Protein AF-A0A6I2G3N3-F1 (afdb_monomer)

Mean predicted aligned error: 15.27 Å

Radius of gyration: 27.69 Å; Cα contacts (8 Å, |Δi|>4): 69; chains: 1; bounding box: 36×96×52 Å

pLDDT: mean 74.06, std 24.22, range [33.19, 97.62]

Foldseek 3Di:
DDDDDDDDDDDDDDDDDDDDDDDDDDDPVPPPDDDDPPPDPDPQDPVLVLLLVLQVVVCVVVPCLQVQLQCQADPVNDGHNQADPVSHGPRVRCVVPVVSNVVSSPVRPDPVSVVVSCVVVVND

Solvent-accessible surface area (backbone atoms only — not comparable to full-atom values): 8291 Å² total; per-residue (Å²): 137,83,89,81,86,83,85,85,88,87,87,80,86,87,84,88,85,82,89,82,92,86,79,81,80,90,72,80,83,68,75,80,89,76,78,81,84,75,88,68,91,63,87,72,62,71,67,57,59,49,53,48,50,52,51,47,59,50,25,76,82,40,77,61,44,60,57,55,45,26,60,39,54,40,100,84,69,51,56,47,68,38,42,50,99,85,59,50,67,35,60,70,54,34,66,77,38,44,68,55,47,51,51,30,46,66,73,72,47,56,66,68,59,52,52,50,53,30,61,76,71,71,60,127

Sequence (124 aa):
MKRIATTVPTIGVTLVAILALVGCSTDTSTHPASITAQTTTSSYPDTLYKDADMIAIYNETHPGTFDRINNYADKNGRSFQFFDSNGHPNADVIQSHRDVYTQARDTIVPIDFQTEYYSEHGYN

Structure (mmCIF, N/CA/C/O backbone):
data_AF-A0A6I2G3N3-F1
#
_entry.id   AF-A0A6I2G3N3-F1
#
loop_
_atom_site.group_PDB
_atom_site.id
_atom_site.type_symbol
_atom_site.label_atom_id
_atom_site.label_alt_id
_atom_site.label_comp_id
_atom_site.label_asym_id
_atom_site.label_entity_id
_atom_site.label_seq_id
_atom_site.pdbx_PDB_ins_code
_atom_site.Cartn_x
_atom_site.Cartn_y
_atom_site.Cartn_z
_atom_site.occupancy
_atom_site.B_iso_or_equiv
_atom_site.auth_seq_id
_atom_site.auth_comp_id
_atom_site.auth_asym_id
_atom_site.auth_atom_id
_atom_site.pdbx_PDB_model_num
ATOM 1 N N . MET A 1 1 ? -14.305 -81.712 32.079 1.00 39.53 1 MET A N 1
ATOM 2 C CA . MET A 1 1 ? -13.525 -80.582 3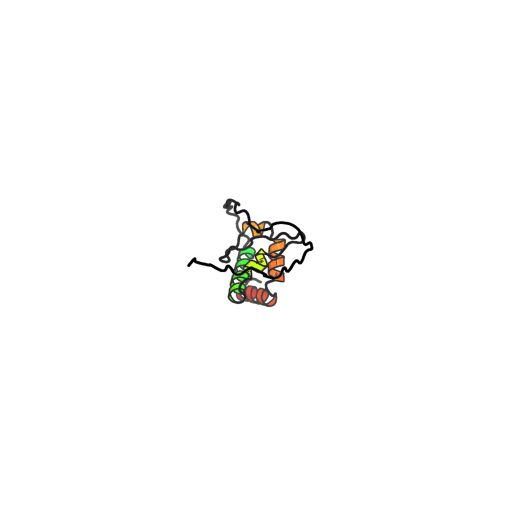2.640 1.00 39.53 1 MET A CA 1
ATOM 3 C C . MET A 1 1 ? -13.546 -79.469 31.589 1.00 39.53 1 MET A C 1
ATOM 5 O O . MET A 1 1 ? -12.937 -79.638 30.549 1.00 39.53 1 MET A O 1
ATOM 9 N N . LYS A 1 2 ? -14.593 -78.635 31.549 1.00 41.69 2 LYS A N 1
ATOM 10 C CA . LYS A 1 2 ? -14.782 -77.318 32.202 1.00 41.69 2 LYS A CA 1
ATOM 11 C C . LYS A 1 2 ? -13.754 -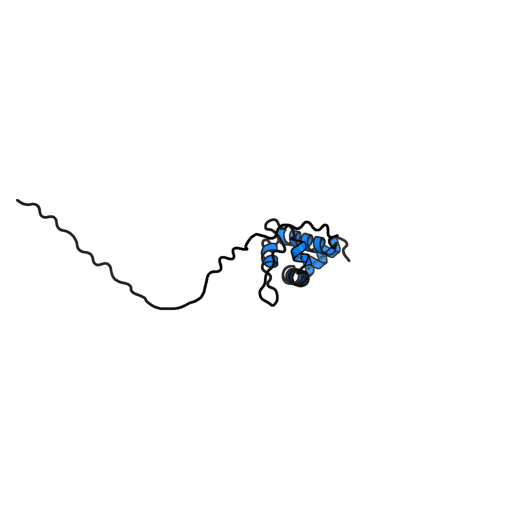76.266 31.730 1.00 41.69 2 LYS A C 1
ATOM 13 O O . LYS A 1 2 ? -12.609 -76.288 32.157 1.00 41.69 2 LYS A O 1
ATOM 18 N N . ARG A 1 3 ? -14.201 -75.384 30.820 1.00 42.06 3 ARG A N 1
ATOM 19 C CA . ARG A 1 3 ? -13.500 -74.184 30.328 1.00 42.06 3 ARG A CA 1
ATOM 20 C C . ARG A 1 3 ? -13.444 -73.132 31.438 1.00 42.06 3 ARG A C 1
ATOM 22 O O . ARG A 1 3 ? -14.452 -72.942 32.116 1.00 42.06 3 ARG A O 1
ATOM 29 N N . ILE A 1 4 ? -12.322 -72.428 31.576 1.00 50.84 4 ILE A N 1
ATOM 30 C CA . ILE A 1 4 ? -12.230 -71.196 32.368 1.00 50.84 4 ILE A CA 1
ATOM 31 C C . ILE A 1 4 ? -11.470 -70.176 31.520 1.00 50.84 4 ILE A C 1
ATOM 33 O O . ILE A 1 4 ? -10.289 -70.346 31.236 1.00 50.84 4 ILE A O 1
ATOM 37 N N . ALA A 1 5 ? -12.208 -69.172 31.051 1.00 47.00 5 ALA A N 1
ATOM 38 C CA . ALA A 1 5 ? -11.684 -67.958 30.448 1.00 47.00 5 ALA A CA 1
ATOM 39 C C . ALA A 1 5 ? -11.373 -66.973 31.580 1.00 47.00 5 ALA A C 1
ATOM 41 O O . ALA A 1 5 ? -12.218 -66.779 32.455 1.00 47.00 5 ALA A O 1
ATOM 42 N N . THR A 1 6 ? -10.190 -66.362 31.561 1.00 51.00 6 THR A N 1
ATOM 43 C CA . THR A 1 6 ? -9.792 -65.367 32.562 1.00 51.00 6 THR A CA 1
ATOM 44 C C . THR A 1 6 ? -9.541 -64.035 31.872 1.00 51.00 6 THR A C 1
ATOM 46 O O . THR A 1 6 ? -8.579 -63.861 31.129 1.00 51.00 6 THR A O 1
ATOM 49 N N . THR A 1 7 ? -10.471 -63.123 32.119 1.00 46.69 7 THR A N 1
ATOM 50 C CA . THR A 1 7 ? -10.486 -61.710 31.747 1.00 46.69 7 THR A CA 1
ATOM 51 C C . THR A 1 7 ? -9.448 -60.938 32.569 1.00 46.69 7 THR A C 1
ATOM 53 O O . THR A 1 7 ? -9.351 -61.140 33.778 1.00 46.69 7 THR A O 1
ATOM 56 N N . VAL A 1 8 ? -8.692 -60.040 31.936 1.00 55.56 8 VAL A N 1
ATOM 57 C CA . VAL A 1 8 ? -7.734 -59.136 32.601 1.00 55.56 8 VAL A CA 1
ATOM 58 C C . VAL A 1 8 ? -8.420 -57.790 32.888 1.00 55.56 8 VAL A C 1
ATOM 60 O O . VAL A 1 8 ? -9.042 -57.253 31.969 1.00 55.56 8 VAL A O 1
ATOM 63 N N . PRO A 1 9 ? -8.338 -57.229 34.112 1.00 49.38 9 PRO A N 1
ATOM 64 C CA . PRO A 1 9 ? -8.922 -55.930 34.429 1.00 49.38 9 PRO A CA 1
ATOM 65 C C . PRO A 1 9 ? -7.973 -54.741 34.193 1.00 49.38 9 PRO A C 1
ATOM 67 O O . PRO A 1 9 ? -6.752 -54.822 34.311 1.00 49.38 9 PRO A O 1
ATOM 70 N N . THR A 1 10 ? -8.628 -53.629 33.879 1.00 50.41 10 THR A N 1
ATOM 71 C CA . THR A 1 10 ? -8.207 -52.264 33.542 1.00 50.41 10 THR A CA 1
ATOM 72 C C . THR A 1 10 ? -7.647 -51.479 34.734 1.00 50.41 10 THR A C 1
ATOM 74 O O . THR A 1 10 ? -8.330 -51.419 35.749 1.00 50.41 10 THR A O 1
ATOM 77 N N . ILE A 1 11 ? -6.515 -50.767 34.591 1.00 51.66 11 ILE A N 1
ATOM 78 C CA . ILE A 1 11 ? -6.206 -49.540 35.364 1.00 51.66 11 ILE A CA 1
ATOM 79 C C . ILE A 1 11 ? -5.364 -48.599 34.479 1.00 51.66 11 ILE A C 1
ATOM 81 O O . ILE A 1 11 ? -4.153 -48.761 34.358 1.00 51.66 11 ILE A O 1
ATOM 85 N N . GLY A 1 12 ? -6.014 -47.630 33.833 1.00 43.12 12 GLY A N 1
ATOM 86 C CA . GLY A 1 12 ? -5.370 -46.520 33.127 1.00 43.12 12 GLY A CA 1
ATOM 87 C C . GLY A 1 12 ? -5.644 -45.225 33.883 1.00 43.12 12 GLY A C 1
ATOM 88 O O . GLY A 1 12 ? -6.798 -44.871 34.101 1.00 43.12 12 GLY A O 1
ATOM 89 N N . VAL A 1 13 ? -4.573 -44.587 34.340 1.00 46.12 13 VAL A N 1
ATOM 90 C CA . VAL A 1 13 ? -4.527 -43.462 35.280 1.00 46.12 13 VAL A CA 1
ATOM 91 C C . VAL A 1 13 ? -5.286 -42.228 34.774 1.00 46.12 13 VAL A C 1
ATOM 93 O O . VAL A 1 13 ? -5.115 -41.783 33.643 1.00 46.12 13 VAL A O 1
ATOM 96 N N . THR A 1 14 ? -6.094 -41.651 35.662 1.00 45.19 14 THR A N 1
ATOM 97 C CA . THR A 1 14 ? -6.732 -40.334 35.556 1.00 45.19 14 THR A CA 1
ATOM 98 C C . THR A 1 14 ? -5.704 -39.202 35.532 1.00 45.19 14 THR A C 1
ATOM 100 O O . THR A 1 14 ? -4.933 -39.070 36.482 1.00 45.19 14 THR A O 1
ATOM 103 N N . LEU A 1 15 ? -5.770 -38.316 34.534 1.00 37.19 15 LEU A N 1
ATOM 104 C CA . LEU A 1 15 ? -5.234 -36.958 34.644 1.00 37.19 15 LEU A CA 1
ATOM 105 C C . LEU A 1 15 ? -6.388 -35.967 34.463 1.00 37.19 15 LEU A C 1
ATOM 107 O O . LEU A 1 15 ? -6.876 -35.739 33.359 1.00 37.19 15 LEU A O 1
ATOM 111 N N . VAL A 1 16 ? -6.849 -35.428 35.587 1.00 41.69 16 VAL A N 1
ATOM 112 C CA . VAL A 1 16 ? -7.779 -34.302 35.650 1.00 41.69 16 VAL A CA 1
ATOM 113 C C . VAL A 1 16 ? -6.938 -33.038 35.784 1.00 41.69 16 VAL A C 1
ATOM 115 O O . VAL A 1 16 ? -6.183 -32.904 36.743 1.00 41.69 16 VAL A O 1
ATOM 118 N N . ALA A 1 17 ? -7.101 -32.104 34.852 1.00 43.44 17 ALA A N 1
ATOM 119 C CA . ALA A 1 17 ? -6.758 -30.702 35.047 1.00 43.44 17 ALA A CA 1
ATOM 120 C C . ALA A 1 17 ? -7.964 -29.861 34.607 1.00 43.44 17 ALA A C 1
ATOM 122 O O . ALA A 1 17 ? -8.503 -30.050 33.518 1.00 43.44 17 ALA A O 1
ATOM 123 N N . ILE A 1 18 ? -8.416 -28.985 35.501 1.00 43.03 18 ILE A N 1
ATOM 124 C CA . ILE A 1 18 ? -9.561 -28.085 35.349 1.00 43.03 18 ILE A CA 1
ATOM 125 C C . ILE A 1 18 ? -9.036 -26.636 35.420 1.00 43.03 18 ILE A C 1
ATOM 127 O O . ILE A 1 18 ? -8.110 -26.383 36.189 1.00 43.03 18 ILE A O 1
ATOM 131 N N . LEU A 1 19 ? -9.741 -25.716 34.729 1.00 35.81 19 LEU A N 1
ATOM 132 C CA . LEU A 1 19 ? -9.783 -24.238 34.881 1.00 35.81 19 LEU A CA 1
ATOM 133 C C . LEU A 1 19 ? -8.618 -23.453 34.213 1.00 35.81 19 LEU A C 1
ATOM 135 O O . LEU A 1 19 ? -7.468 -23.830 34.363 1.00 35.81 19 LEU A O 1
ATOM 139 N N . ALA A 1 20 ? -8.793 -22.319 33.514 1.00 39.66 20 ALA A N 1
ATOM 140 C CA . ALA A 1 20 ? -9.957 -21.484 33.195 1.00 39.66 20 ALA A CA 1
ATOM 141 C C . ALA A 1 20 ? -9.605 -20.446 32.090 1.00 39.66 20 ALA A C 1
ATOM 143 O O . ALA A 1 20 ? -8.461 -20.016 32.010 1.00 39.66 20 ALA A O 1
ATOM 144 N N . LEU A 1 21 ? -10.637 -19.977 31.370 1.00 48.50 21 LEU A N 1
ATOM 145 C CA . LEU A 1 21 ? -10.857 -18.600 30.867 1.00 48.50 21 LEU A CA 1
ATOM 146 C C . LEU A 1 21 ? -9.829 -17.930 29.930 1.00 48.50 21 LEU A C 1
ATOM 148 O O . LEU A 1 21 ? -8.922 -17.265 30.407 1.00 48.50 21 LEU A O 1
ATOM 152 N N . VAL A 1 22 ? -10.137 -17.925 28.626 1.00 47.50 22 VAL A N 1
ATOM 153 C CA . VAL A 1 22 ? -10.205 -16.763 27.697 1.00 47.50 22 VAL A CA 1
ATOM 154 C C . VAL A 1 22 ? -11.131 -17.263 26.570 1.00 47.50 22 VAL A C 1
ATOM 156 O O . VAL A 1 22 ? -10.952 -18.381 26.111 1.00 47.50 22 VAL A O 1
ATOM 159 N N . GLY A 1 23 ? -12.222 -16.646 26.131 1.00 38.25 23 GLY A N 1
ATOM 160 C CA . GLY A 1 23 ? -12.554 -15.241 25.962 1.00 38.25 23 GLY A CA 1
ATOM 161 C C . GLY A 1 23 ? -13.078 -15.124 24.525 1.00 38.25 23 GLY A C 1
ATOM 162 O O . GLY A 1 23 ? -12.362 -15.469 23.600 1.00 38.25 23 GLY A O 1
ATOM 163 N N . CYS A 1 24 ? -14.348 -14.743 24.395 1.00 33.19 24 CYS A N 1
ATOM 164 C CA . CYS A 1 24 ? -15.049 -14.232 23.213 1.00 33.19 24 CYS A CA 1
ATOM 165 C C . CYS A 1 24 ? -14.743 -14.797 21.808 1.00 33.19 24 CYS A C 1
ATOM 167 O O . CYS A 1 24 ? -13.709 -14.536 21.213 1.00 33.19 24 CYS A O 1
ATOM 169 N N . SER A 1 25 ? -15.797 -15.406 21.260 1.00 36.88 25 SER A N 1
ATOM 170 C CA . SER A 1 25 ? -16.402 -15.059 19.967 1.00 36.88 25 SER A CA 1
ATOM 171 C C . SER A 1 25 ? -15.547 -15.163 18.704 1.00 36.88 25 SER A C 1
ATOM 173 O O . SER A 1 25 ? -14.672 -14.355 18.432 1.00 36.88 25 SER A O 1
ATOM 175 N N . THR A 1 26 ? -15.929 -16.150 17.897 1.00 48.28 26 THR A N 1
ATOM 176 C CA . THR A 1 26 ? -16.137 -16.060 16.449 1.00 48.28 26 THR A CA 1
ATOM 177 C C . THR A 1 26 ? -15.676 -14.761 15.790 1.00 48.28 26 THR A C 1
ATOM 179 O O . THR A 1 26 ? -16.364 -13.758 15.895 1.00 48.28 26 THR A O 1
ATOM 182 N N . ASP A 1 27 ? -14.615 -14.840 14.997 1.00 38.97 27 ASP A N 1
ATOM 183 C CA . ASP A 1 27 ? -14.560 -14.134 13.719 1.00 38.97 27 ASP A CA 1
ATOM 184 C C . ASP A 1 27 ? -13.761 -14.996 12.743 1.00 38.97 27 ASP A C 1
ATOM 186 O O . ASP A 1 27 ? -12.570 -14.828 12.489 1.00 38.97 27 ASP A O 1
ATOM 190 N N . THR A 1 28 ? -14.456 -15.982 12.174 1.00 40.91 28 THR A N 1
ATOM 191 C CA . THR A 1 28 ? -14.189 -16.316 10.779 1.00 40.91 28 THR A CA 1
ATOM 192 C C . THR A 1 28 ? -14.473 -15.022 10.030 1.00 40.91 28 THR A C 1
ATOM 194 O O . THR A 1 28 ? -15.646 -14.696 9.855 1.00 40.91 28 THR A O 1
ATOM 197 N N . SER A 1 29 ? -13.436 -14.264 9.654 1.00 40.41 29 SER A N 1
ATOM 198 C CA . SER A 1 29 ? -13.580 -13.121 8.746 1.00 40.41 29 SER A CA 1
ATOM 199 C C . SER A 1 29 ? -13.994 -13.659 7.379 1.00 40.41 29 SER A C 1
ATOM 201 O O . SER A 1 29 ? -13.215 -13.829 6.446 1.00 40.41 29 SER A O 1
ATOM 203 N N . THR A 1 30 ? -15.259 -14.045 7.316 1.00 38.59 30 THR A N 1
ATOM 204 C CA . THR A 1 30 ? -16.010 -14.262 6.104 1.00 38.59 30 THR A CA 1
ATOM 205 C C . THR A 1 30 ? -16.371 -12.856 5.693 1.00 38.59 30 THR A C 1
ATOM 207 O O . THR A 1 30 ? -17.357 -12.315 6.184 1.00 38.59 30 THR A O 1
ATOM 210 N N . HIS A 1 31 ? -15.543 -12.228 4.861 1.00 38.88 31 HIS A N 1
ATOM 211 C CA . HIS A 1 31 ? -15.973 -11.046 4.128 1.00 38.88 31 HIS A CA 1
ATOM 212 C C . HIS A 1 31 ? -17.282 -11.435 3.423 1.00 38.88 31 HIS A C 1
ATOM 214 O O . HIS A 1 31 ? -17.245 -12.325 2.565 1.00 38.88 31 HIS A O 1
ATOM 220 N N . PRO A 1 32 ? -18.453 -10.876 3.782 1.00 39.56 32 PRO A N 1
ATOM 221 C CA . PRO A 1 32 ? -19.648 -11.162 3.018 1.00 39.56 32 PRO A CA 1
ATOM 222 C C . PRO A 1 32 ? -19.464 -10.507 1.649 1.00 39.56 32 PRO A C 1
ATOM 224 O O . PRO A 1 32 ? -19.503 -9.286 1.501 1.00 39.56 32 PRO A O 1
ATOM 227 N N . ALA A 1 33 ? -19.216 -11.345 0.645 1.00 49.62 33 ALA A N 1
ATOM 228 C CA . ALA A 1 33 ? -19.229 -10.959 -0.749 1.00 49.62 33 ALA A CA 1
ATOM 229 C C . ALA A 1 33 ? -20.649 -10.526 -1.120 1.00 49.62 33 ALA A C 1
ATOM 231 O O . ALA A 1 33 ? -21.535 -11.361 -1.289 1.00 49.62 33 ALA A O 1
ATOM 232 N N . SER A 1 34 ? -20.870 -9.219 -1.226 1.00 46.72 34 SER A N 1
ATOM 233 C CA . SER A 1 3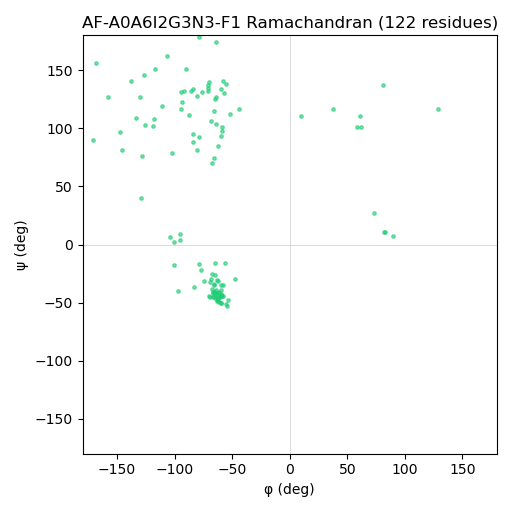4 ? -21.879 -8.614 -2.099 1.00 46.72 34 SER A CA 1
ATOM 234 C C . SER A 1 34 ? -21.687 -7.106 -2.110 1.00 46.72 34 SER A C 1
ATOM 236 O O . SER A 1 34 ? -22.295 -6.381 -1.327 1.00 46.72 34 SER A O 1
ATOM 238 N N . ILE A 1 35 ? -20.869 -6.629 -3.042 1.00 42.62 35 ILE A N 1
ATOM 239 C CA . ILE A 1 35 ? -21.076 -5.303 -3.611 1.00 42.62 35 ILE A CA 1
ATOM 240 C C . ILE A 1 35 ? -21.134 -5.517 -5.115 1.00 42.62 35 ILE A C 1
ATOM 242 O O . ILE A 1 35 ? -20.135 -5.807 -5.768 1.00 42.62 35 ILE A O 1
ATOM 246 N N . THR A 1 36 ? -22.359 -5.487 -5.628 1.00 34.88 36 THR A N 1
ATOM 247 C CA . THR A 1 36 ? -22.682 -5.413 -7.047 1.00 34.88 36 THR A CA 1
ATOM 248 C C . THR A 1 36 ? -21.776 -4.369 -7.689 1.00 34.88 36 THR A C 1
ATOM 250 O O . THR A 1 36 ? -21.844 -3.202 -7.311 1.00 34.88 36 THR A O 1
ATOM 253 N N . ALA A 1 37 ? -20.916 -4.796 -8.617 1.00 38.34 37 ALA A N 1
ATOM 254 C CA . ALA A 1 37 ? -20.036 -3.914 -9.370 1.00 38.34 37 ALA A CA 1
ATOM 255 C C . ALA A 1 37 ? -20.894 -2.893 -10.125 1.00 38.34 37 ALA A C 1
ATOM 257 O O . ALA A 1 37 ? -21.479 -3.186 -11.169 1.00 38.34 37 ALA A O 1
ATOM 258 N N . GLN A 1 38 ? -21.028 -1.703 -9.551 1.00 36.16 38 GLN A N 1
ATOM 259 C CA . GLN A 1 38 ? -21.691 -0.594 -10.196 1.00 36.16 38 GLN A CA 1
ATOM 260 C C . GLN A 1 38 ? -20.634 0.048 -11.081 1.00 36.16 38 GLN A C 1
ATOM 262 O O . GLN A 1 38 ? -19.813 0.830 -10.619 1.00 36.16 38 GLN A O 1
ATOM 267 N N . THR A 1 39 ? -20.618 -0.352 -12.353 1.00 38.06 39 THR A N 1
ATOM 268 C CA . THR A 1 39 ? -19.742 0.212 -13.379 1.00 38.06 39 THR A CA 1
ATOM 269 C C . THR A 1 39 ? -20.081 1.690 -13.550 1.00 38.06 39 THR A C 1
ATOM 271 O O . THR A 1 39 ? -20.896 2.070 -14.389 1.00 38.06 39 THR A O 1
ATOM 274 N N . THR A 1 40 ? -19.493 2.541 -12.716 1.00 36.75 40 THR A N 1
ATOM 275 C CA . THR A 1 40 ? -19.467 3.971 -12.965 1.00 36.75 40 THR A CA 1
ATOM 276 C C . THR A 1 40 ? -18.237 4.227 -13.815 1.00 36.75 40 THR A C 1
ATOM 278 O O . THR A 1 40 ? -17.098 4.042 -13.397 1.00 36.75 40 THR A O 1
ATOM 281 N N . THR A 1 41 ? -18.470 4.610 -15.067 1.00 38.62 41 THR A N 1
ATOM 282 C CA . THR A 1 41 ? -17.459 5.214 -15.934 1.00 38.62 41 THR A CA 1
ATOM 283 C C . THR A 1 41 ? -17.104 6.588 -15.361 1.00 38.62 41 THR A C 1
ATOM 285 O O . THR A 1 41 ? -17.513 7.624 -15.879 1.00 38.62 41 THR A O 1
ATOM 288 N N . SER A 1 42 ? -16.424 6.589 -14.218 1.00 42.56 42 SER A N 1
ATOM 289 C CA . SER A 1 42 ? -15.755 7.748 -13.656 1.00 42.56 42 SER A CA 1
ATOM 290 C C . SER A 1 42 ? -14.427 7.878 -14.385 1.00 42.56 42 SER A C 1
ATOM 292 O O . SER A 1 42 ? -13.684 6.906 -14.507 1.00 42.56 42 SER A O 1
ATOM 294 N N . SER A 1 43 ? -14.143 9.063 -14.921 1.00 45.03 43 SER A N 1
ATOM 295 C CA . SER A 1 43 ? -12.808 9.406 -15.402 1.00 45.03 43 SER A CA 1
ATOM 296 C C . SER A 1 43 ? -11.850 9.297 -14.218 1.00 45.03 43 SER A C 1
ATOM 298 O O . SER A 1 43 ? -11.734 10.225 -13.419 1.00 45.03 43 SER A O 1
ATOM 300 N N . TYR A 1 44 ? -11.225 8.133 -14.076 1.00 53.03 44 TYR A N 1
ATOM 301 C CA . TYR A 1 44 ? -10.303 7.831 -12.996 1.00 53.03 44 TYR A CA 1
ATOM 302 C C . TYR A 1 44 ? -9.158 8.849 -12.986 1.00 53.03 44 TYR A C 1
ATOM 304 O O . TYR A 1 44 ? -8.570 9.113 -14.037 1.00 53.03 44 TYR A O 1
ATOM 312 N N . PRO A 1 45 ? -8.830 9.450 -11.832 1.00 59.84 45 PRO A N 1
ATOM 313 C CA . PRO A 1 45 ? -7.679 10.330 -11.747 1.00 59.84 45 PRO A CA 1
ATOM 314 C C . PRO A 1 45 ? -6.408 9.514 -11.999 1.00 59.84 45 PRO A C 1
ATOM 316 O O . PRO A 1 45 ? -6.150 8.526 -11.315 1.00 59.84 45 PRO A O 1
ATOM 319 N N . ASP A 1 46 ? -5.621 9.972 -12.968 1.00 68.25 46 ASP A N 1
ATOM 320 C CA . ASP A 1 46 ? -4.383 9.368 -13.479 1.00 68.25 46 ASP A CA 1
ATOM 321 C C . ASP A 1 46 ? -3.398 8.939 -12.368 1.00 68.25 46 ASP A C 1
ATOM 323 O O . ASP A 1 46 ? -2.694 7.944 -12.484 1.00 68.25 46 ASP A O 1
ATOM 327 N N . THR A 1 47 ? -3.402 9.629 -11.225 1.00 74.94 47 THR A N 1
ATOM 328 C CA . THR A 1 47 ? -2.543 9.305 -10.076 1.00 74.94 47 THR A CA 1
ATOM 329 C C . THR A 1 47 ? -2.888 7.987 -9.380 1.00 74.94 47 THR A C 1
ATOM 331 O O . THR A 1 47 ? -1.996 7.335 -8.857 1.00 74.94 47 THR A O 1
ATOM 334 N N . LEU A 1 48 ? -4.149 7.545 -9.397 1.00 80.31 48 LEU A N 1
ATOM 335 C CA . LEU A 1 48 ? -4.558 6.305 -8.722 1.00 80.31 48 LEU A CA 1
ATOM 336 C C . LEU A 1 48 ? -3.990 5.071 -9.426 1.00 80.31 48 LEU A C 1
ATOM 338 O O . LEU A 1 48 ? -3.464 4.175 -8.769 1.00 80.31 48 LEU A O 1
ATOM 342 N N . TYR A 1 49 ? -4.079 5.036 -10.757 1.00 81.00 49 TYR A N 1
ATOM 343 C CA . TYR A 1 49 ? -3.538 3.922 -11.533 1.00 81.00 49 TYR A CA 1
ATOM 344 C C . TYR A 1 49 ? -2.014 3.848 -11.445 1.00 81.00 49 TYR A C 1
ATOM 346 O O . TYR A 1 49 ? -1.485 2.746 -11.386 1.00 81.00 49 TYR A O 1
ATOM 354 N N . LYS A 1 50 ? -1.326 4.993 -11.348 1.00 86.50 50 LYS A N 1
ATOM 355 C CA . LYS A 1 50 ? 0.128 5.043 -11.124 1.00 86.50 50 LYS A CA 1
ATOM 356 C C . LYS A 1 50 ? 0.518 4.445 -9.781 1.00 86.50 50 LYS A C 1
ATOM 358 O O . LYS A 1 50 ? 1.402 3.602 -9.727 1.00 86.50 50 LYS A O 1
ATOM 363 N N . ASP A 1 51 ? -0.174 4.831 -8.711 1.00 91.06 51 ASP A N 1
ATOM 364 C CA . ASP A 1 51 ? 0.076 4.260 -7.388 1.00 91.06 51 ASP A CA 1
ATOM 365 C C . ASP A 1 51 ? -0.149 2.742 -7.388 1.00 91.06 51 ASP A C 1
ATOM 367 O O . ASP A 1 51 ? 0.632 1.994 -6.806 1.00 91.06 51 ASP A O 1
ATOM 371 N N . ALA A 1 52 ? -1.230 2.287 -8.028 1.00 90.19 52 ALA A N 1
ATOM 372 C CA . ALA A 1 52 ? -1.568 0.871 -8.098 1.00 90.19 52 ALA A CA 1
ATOM 373 C C . ALA A 1 52 ? -0.526 0.067 -8.891 1.00 90.19 52 ALA A C 1
ATOM 375 O O . ALA A 1 52 ? -0.144 -1.018 -8.456 1.00 90.19 52 ALA A O 1
ATOM 376 N N . ASP A 1 53 ? -0.039 0.612 -10.007 1.00 92.06 53 ASP A N 1
ATOM 377 C CA . ASP A 1 53 ? 1.025 0.014 -10.819 1.00 92.06 53 ASP A CA 1
ATOM 378 C C . ASP A 1 53 ? 2.358 -0.046 -10.056 1.00 92.06 53 ASP A C 1
ATOM 380 O O . ASP A 1 53 ? 2.971 -1.107 -9.949 1.00 92.06 53 ASP A O 1
ATOM 384 N N . MET A 1 54 ? 2.744 1.050 -9.396 1.00 94.62 54 MET A N 1
ATOM 385 C CA . MET A 1 54 ? 3.906 1.098 -8.504 1.00 94.62 54 MET A CA 1
ATOM 386 C C . MET A 1 54 ? 3.844 0.010 -7.423 1.00 94.62 54 MET A C 1
ATOM 388 O O . MET A 1 54 ? 4.825 -0.694 -7.175 1.00 94.62 54 MET A O 1
ATOM 392 N N . ILE A 1 55 ? 2.693 -0.132 -6.759 1.00 96.00 55 ILE A N 1
ATOM 393 C CA . ILE A 1 55 ? 2.482 -1.153 -5.725 1.00 96.00 55 ILE A CA 1
ATOM 394 C C . ILE A 1 55 ? 2.580 -2.557 -6.329 1.00 96.00 55 ILE A C 1
ATOM 396 O O . ILE A 1 55 ? 3.142 -3.449 -5.688 1.00 96.00 55 ILE A O 1
ATOM 400 N N . ALA A 1 56 ? 2.062 -2.764 -7.542 1.00 94.06 56 ALA A N 1
ATOM 401 C CA . ALA A 1 56 ? 2.158 -4.045 -8.227 1.00 94.06 56 ALA A CA 1
ATOM 402 C C . ALA A 1 56 ? 3.616 -4.426 -8.511 1.00 94.06 56 ALA A C 1
ATOM 404 O O . ALA A 1 56 ? 4.023 -5.531 -8.151 1.00 94.06 56 ALA A O 1
ATOM 405 N N . ILE A 1 57 ? 4.421 -3.494 -9.029 1.00 94.38 57 ILE A N 1
ATOM 406 C CA . ILE A 1 57 ? 5.859 -3.695 -9.270 1.00 94.38 57 ILE A CA 1
ATOM 407 C C . ILE A 1 57 ? 6.601 -3.953 -7.954 1.00 94.38 57 ILE A C 1
ATOM 409 O O . ILE A 1 57 ? 7.411 -4.876 -7.858 1.00 94.38 57 ILE A O 1
ATOM 413 N N . TYR A 1 58 ? 6.296 -3.196 -6.897 1.00 96.12 58 TYR A N 1
ATOM 414 C CA . TYR A 1 58 ? 6.897 -3.434 -5.584 1.00 96.12 58 TYR A CA 1
ATOM 415 C C . TYR A 1 58 ? 6.577 -4.843 -5.056 1.00 96.12 58 TYR A C 1
ATOM 417 O O . TYR A 1 58 ? 7.450 -5.524 -4.511 1.00 96.12 58 TYR A O 1
ATOM 425 N N . ASN A 1 59 ? 5.346 -5.320 -5.267 1.00 95.81 59 ASN A N 1
ATOM 426 C CA . ASN A 1 59 ? 4.915 -6.653 -4.855 1.00 95.81 59 ASN A CA 1
ATOM 427 C C . ASN A 1 59 ? 5.659 -7.788 -5.585 1.00 95.81 59 ASN A C 1
ATOM 429 O O . ASN A 1 59 ? 5.807 -8.862 -5.003 1.00 95.81 59 ASN A O 1
ATOM 433 N N . GLU A 1 60 ? 6.167 -7.572 -6.805 1.00 94.88 60 GLU A N 1
ATOM 434 C CA . GLU A 1 60 ? 6.967 -8.578 -7.529 1.00 94.88 60 GLU A CA 1
ATOM 435 C C . GLU A 1 60 ? 8.231 -8.980 -6.757 1.00 94.88 60 GLU A C 1
ATOM 437 O O . GLU A 1 60 ? 8.636 -10.143 -6.772 1.00 94.88 60 GLU A O 1
ATOM 442 N N . THR A 1 61 ? 8.833 -8.029 -6.038 1.00 95.69 61 THR A N 1
ATOM 443 C CA . THR A 1 61 ? 10.026 -8.256 -5.206 1.00 95.69 61 THR A CA 1
ATOM 444 C C . THR A 1 61 ? 9.702 -8.401 -3.717 1.00 95.69 61 THR A C 1
ATOM 446 O O . THR A 1 61 ? 10.500 -8.967 -2.970 1.00 95.69 61 THR A O 1
ATOM 449 N N . HIS A 1 62 ? 8.514 -7.960 -3.289 1.00 96.06 62 HIS A N 1
ATOM 450 C CA . HIS A 1 62 ? 8.026 -8.032 -1.910 1.00 96.06 62 HIS A CA 1
ATOM 451 C C . HIS A 1 62 ? 6.627 -8.677 -1.848 1.00 96.06 62 HIS A C 1
ATOM 453 O O . HIS A 1 62 ? 5.626 -7.975 -1.649 1.00 96.06 62 HIS A O 1
ATOM 459 N N . PRO A 1 63 ? 6.532 -10.014 -1.993 1.00 95.75 63 PRO A N 1
ATOM 460 C CA . PRO A 1 63 ? 5.252 -10.712 -2.008 1.00 95.75 63 PRO A CA 1
ATOM 461 C C . PRO A 1 63 ? 4.429 -10.469 -0.738 1.00 95.75 63 PRO A C 1
ATOM 463 O O . PRO A 1 63 ? 4.959 -10.453 0.375 1.00 95.75 63 PRO A O 1
ATOM 466 N N . GLY A 1 64 ? 3.116 -10.310 -0.907 1.00 95.44 64 GLY A N 1
ATOM 467 C CA . GLY A 1 64 ? 2.185 -10.021 0.189 1.00 95.44 64 GLY A CA 1
ATOM 468 C C . GLY A 1 64 ? 1.994 -8.526 0.454 1.00 95.44 64 GLY A C 1
ATOM 469 O O . GLY A 1 64 ? 1.320 -8.151 1.412 1.00 95.44 64 GLY A O 1
ATOM 470 N N . THR A 1 65 ? 2.546 -7.653 -0.392 1.00 97.06 65 THR A N 1
ATOM 471 C CA . THR A 1 65 ? 2.315 -6.204 -0.305 1.00 97.06 65 THR A CA 1
ATOM 472 C C . THR A 1 65 ? 0.830 -5.873 -0.449 1.00 97.06 65 THR A C 1
ATOM 474 O O . THR A 1 65 ? 0.313 -5.091 0.348 1.00 97.06 65 THR A O 1
ATOM 477 N N . PHE A 1 66 ? 0.118 -6.512 -1.385 1.00 96.19 66 PHE A N 1
ATOM 478 C CA . PHE A 1 66 ? -1.329 -6.316 -1.534 1.00 96.19 66 PHE A CA 1
ATOM 479 C C . PHE A 1 66 ? -2.093 -6.673 -0.259 1.00 96.19 66 PHE A C 1
ATOM 481 O O . PHE A 1 66 ? -2.927 -5.891 0.188 1.00 96.19 66 PHE A O 1
ATOM 488 N N . ASP A 1 67 ? -1.759 -7.796 0.382 1.00 96.50 67 ASP A N 1
ATOM 489 C CA . ASP A 1 67 ? -2.388 -8.198 1.642 1.00 96.50 67 ASP A CA 1
ATOM 490 C C . ASP A 1 67 ? -2.089 -7.204 2.761 1.00 96.50 67 ASP A C 1
ATOM 492 O O . ASP A 1 67 ? -2.984 -6.845 3.523 1.00 96.50 67 ASP A O 1
ATOM 496 N N . ARG A 1 68 ? -0.850 -6.714 2.861 1.00 97.62 68 ARG A N 1
ATOM 497 C CA . ARG A 1 68 ? -0.483 -5.699 3.859 1.00 97.62 68 ARG A CA 1
ATOM 498 C C . ARG A 1 68 ? -1.274 -4.410 3.659 1.00 97.62 68 ARG A C 1
ATOM 500 O O . ARG A 1 68 ? -1.719 -3.830 4.644 1.00 97.62 68 ARG A O 1
ATOM 507 N N . ILE A 1 69 ? -1.469 -3.983 2.412 1.00 97.31 69 ILE A N 1
ATOM 508 C CA . ILE A 1 69 ? -2.253 -2.784 2.091 1.00 97.31 69 ILE A CA 1
ATOM 509 C C . ILE A 1 69 ? -3.740 -3.024 2.363 1.00 97.31 69 ILE A C 1
ATOM 511 O O . ILE A 1 69 ? -4.379 -2.201 3.013 1.00 97.31 69 ILE A O 1
ATOM 515 N N . ASN A 1 70 ? -4.276 -4.173 1.955 1.00 97.50 70 ASN A N 1
ATOM 516 C CA . ASN A 1 70 ? -5.670 -4.542 2.194 1.00 97.50 70 ASN A CA 1
ATOM 517 C C . ASN A 1 70 ? -6.008 -4.673 3.683 1.00 97.50 70 ASN A C 1
ATOM 519 O O . ASN A 1 70 ? -7.142 -4.428 4.079 1.00 97.50 70 ASN A O 1
ATOM 523 N N . ASN A 1 71 ? -5.034 -5.063 4.509 1.00 97.38 71 ASN A N 1
ATOM 524 C CA . ASN A 1 71 ? -5.180 -5.194 5.958 1.00 97.38 71 ASN A CA 1
ATOM 525 C C . ASN A 1 71 ? -4.708 -3.953 6.731 1.00 97.38 71 ASN A C 1
ATOM 527 O O . ASN A 1 71 ? -4.722 -3.967 7.963 1.00 97.38 71 ASN A O 1
ATOM 531 N N . TYR A 1 72 ? -4.307 -2.878 6.045 1.00 97.31 72 TYR A N 1
ATOM 532 C CA . TYR A 1 72 ? -3.978 -1.622 6.704 1.00 97.31 72 TYR A CA 1
ATOM 533 C C . TYR A 1 72 ? -5.244 -1.034 7.331 1.00 97.31 72 TYR A C 1
ATOM 535 O O . TYR A 1 72 ? -6.204 -0.691 6.637 1.00 97.31 72 TYR A O 1
ATOM 543 N N . ALA A 1 73 ? -5.258 -0.959 8.659 1.00 95.12 73 ALA A N 1
ATOM 544 C CA . ALA A 1 73 ? -6.407 -0.484 9.404 1.00 95.12 73 ALA A CA 1
ATOM 545 C C . ALA A 1 73 ? -6.414 1.047 9.487 1.00 95.12 73 ALA A C 1
ATOM 547 O O . ALA A 1 73 ? -5.412 1.668 9.843 1.00 95.12 73 ALA A O 1
ATOM 548 N N . ASP A 1 74 ? -7.572 1.653 9.222 1.00 93.12 74 ASP A N 1
ATOM 549 C CA . ASP A 1 74 ? -7.810 3.056 9.533 1.00 93.12 74 ASP A CA 1
ATOM 550 C C . ASP A 1 74 ? -7.755 3.302 11.052 1.00 93.12 74 ASP A C 1
ATOM 552 O O . ASP A 1 74 ? -7.697 2.387 11.878 1.00 93.12 74 ASP A O 1
ATOM 556 N N . LYS A 1 75 ? -7.847 4.573 11.450 1.00 90.69 75 LYS A N 1
ATOM 557 C CA . LYS A 1 75 ? -7.871 4.981 12.866 1.00 90.69 75 LYS A CA 1
ATOM 558 C C . LYS A 1 75 ? -8.976 4.327 13.717 1.00 90.69 75 LYS A C 1
ATOM 560 O O . LYS A 1 75 ? -8.920 4.420 14.939 1.00 90.69 75 LYS A O 1
ATOM 565 N N . ASN A 1 76 ? -9.988 3.724 13.093 1.00 94.75 76 ASN A N 1
ATOM 566 C CA . ASN A 1 76 ? -11.098 3.038 13.752 1.00 94.75 76 ASN A CA 1
ATOM 567 C C . ASN A 1 76 ? -10.965 1.506 13.683 1.00 94.75 76 ASN A C 1
ATOM 569 O O . ASN A 1 76 ? -11.900 0.806 14.065 1.00 94.75 76 ASN A O 1
ATOM 573 N N . GLY A 1 77 ? -9.844 0.978 13.182 1.00 93.62 77 GLY A N 1
ATOM 574 C CA . GLY A 1 77 ? -9.614 -0.458 13.043 1.00 93.62 77 GLY A CA 1
ATOM 575 C C . GLY A 1 77 ? -10.222 -1.084 11.785 1.00 93.62 77 GLY A C 1
ATOM 576 O O . GLY A 1 77 ? -10.280 -2.307 11.698 1.00 93.62 77 GLY A O 1
ATOM 577 N N . ARG A 1 78 ? -10.709 -0.290 10.822 1.00 95.69 78 ARG A N 1
ATOM 578 C CA . ARG A 1 78 ? -11.341 -0.804 9.596 1.00 95.69 78 ARG A CA 1
ATOM 579 C C . ARG A 1 78 ? -10.312 -0.960 8.490 1.00 95.69 78 ARG A C 1
ATOM 581 O O . ARG A 1 78 ? -9.574 -0.021 8.212 1.00 95.69 78 ARG A O 1
ATOM 588 N N . SER A 1 79 ? -10.318 -2.108 7.833 1.00 95.62 79 SER A N 1
ATOM 589 C CA . SER A 1 79 ? -9.509 -2.375 6.648 1.00 95.62 79 SER A CA 1
ATOM 590 C C . SER A 1 79 ? -10.379 -2.401 5.388 1.00 95.62 79 SER A C 1
ATOM 592 O O . SER A 1 79 ? -11.609 -2.496 5.467 1.00 95.62 79 SER A O 1
ATOM 594 N N . PHE A 1 80 ? -9.752 -2.276 4.219 1.00 95.94 80 PHE A N 1
ATOM 595 C CA . PHE A 1 80 ? -10.453 -2.146 2.943 1.00 95.94 80 PHE A CA 1
ATOM 596 C C . PHE A 1 80 ? -9.778 -2.994 1.874 1.00 95.94 80 PHE A C 1
ATOM 598 O O . PHE A 1 80 ? -8.557 -3.050 1.785 1.00 95.94 80 PHE A O 1
ATOM 605 N N . GLN A 1 81 ? -10.581 -3.623 1.021 1.00 96.62 81 GLN A N 1
ATOM 606 C CA . GLN A 1 81 ? -10.073 -4.407 -0.099 1.00 96.62 81 GLN A CA 1
ATOM 607 C C . GLN A 1 81 ? -9.702 -3.480 -1.264 1.00 96.62 81 GLN A C 1
ATOM 609 O O . GLN A 1 81 ? -10.493 -3.284 -2.187 1.00 96.62 81 GLN A O 1
ATOM 614 N N . PHE A 1 82 ? -8.515 -2.879 -1.194 1.00 95.69 82 PHE A N 1
ATOM 615 C CA . PHE A 1 82 ? -7.974 -2.009 -2.238 1.00 95.69 82 PHE A CA 1
ATOM 616 C C . PHE A 1 82 ? -7.492 -2.786 -3.463 1.00 95.69 82 PHE A C 1
ATOM 618 O O . PHE A 1 82 ? -7.595 -2.272 -4.569 1.00 95.69 82 PHE A O 1
ATOM 625 N N . PHE A 1 83 ? -7.008 -4.014 -3.279 1.00 95.81 83 PHE A N 1
ATOM 626 C CA . PHE A 1 83 ? -6.554 -4.907 -4.345 1.00 95.81 83 PHE A CA 1
ATOM 627 C C . PHE A 1 83 ? -7.248 -6.269 -4.248 1.00 95.81 83 PHE A C 1
ATOM 629 O O . PHE A 1 83 ? -7.534 -6.754 -3.150 1.00 95.81 83 PHE A O 1
ATOM 636 N N . ASP A 1 84 ? -7.512 -6.906 -5.387 1.00 91.94 84 ASP A N 1
ATOM 637 C CA . ASP A 1 84 ? -7.915 -8.313 -5.421 1.00 91.94 84 ASP A CA 1
ATOM 638 C C . ASP A 1 84 ? -6.706 -9.259 -5.246 1.00 91.94 84 ASP A C 1
ATOM 640 O O . ASP A 1 84 ? -5.557 -8.830 -5.126 1.00 91.94 84 ASP A O 1
ATOM 644 N N . SER A 1 85 ? -6.955 -10.572 -5.231 1.00 84.75 85 SER A N 1
ATOM 645 C CA . SER A 1 85 ? -5.900 -11.588 -5.086 1.00 84.75 85 SER A CA 1
ATOM 646 C C . SER A 1 85 ? -4.900 -11.630 -6.248 1.00 84.75 85 SER A C 1
ATOM 648 O O . SER A 1 85 ? -3.854 -12.260 -6.123 1.00 84.75 85 SER A O 1
ATOM 650 N N . ASN A 1 86 ? -5.232 -11.013 -7.382 1.00 85.56 86 ASN A N 1
ATOM 651 C CA . ASN A 1 86 ? -4.388 -10.930 -8.570 1.00 85.56 86 ASN A CA 1
ATOM 652 C C . ASN A 1 86 ? -3.672 -9.573 -8.669 1.00 85.56 86 ASN A C 1
ATOM 654 O O . ASN A 1 86 ? -2.963 -9.337 -9.643 1.00 85.56 86 ASN A O 1
ATOM 658 N N . GLY A 1 87 ? -3.852 -8.684 -7.686 1.00 86.25 87 GLY A N 1
ATOM 659 C CA . GLY A 1 87 ? -3.262 -7.350 -7.689 1.00 86.25 87 GLY A CA 1
ATOM 660 C C . GLY A 1 87 ? -4.030 -6.315 -8.505 1.00 86.25 87 GLY A C 1
ATOM 661 O O . GLY A 1 87 ? -3.515 -5.219 -8.715 1.00 86.25 87 GLY A O 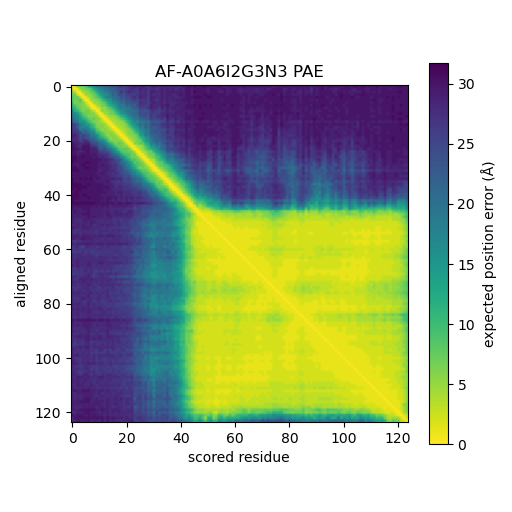1
ATOM 662 N N . HIS A 1 88 ? -5.254 -6.604 -8.959 1.00 90.81 88 HIS A N 1
ATOM 663 C CA . HIS A 1 88 ? -6.059 -5.588 -9.631 1.00 90.81 88 HIS A CA 1
ATOM 664 C C . HIS A 1 88 ? -6.639 -4.606 -8.606 1.00 90.81 88 HIS A C 1
ATOM 666 O O . HIS A 1 88 ? -7.244 -5.041 -7.619 1.00 90.81 88 HIS A O 1
ATOM 672 N N . PRO A 1 89 ? -6.511 -3.287 -8.829 1.00 92.75 89 PRO A N 1
ATOM 673 C CA . PRO A 1 89 ? -7.047 -2.294 -7.911 1.00 92.75 89 PRO A CA 1
ATOM 674 C C . PRO A 1 89 ? -8.581 -2.243 -7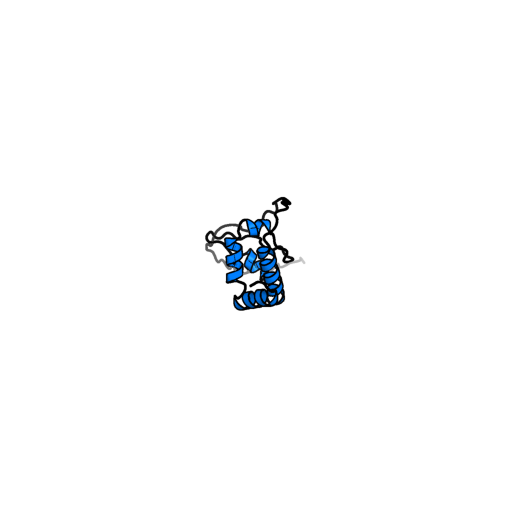.964 1.00 92.75 89 PRO A C 1
ATOM 676 O O . PRO A 1 89 ? -9.185 -2.122 -9.032 1.00 92.75 89 PRO A O 1
ATOM 679 N N . ASN A 1 90 ? -9.223 -2.252 -6.795 1.00 93.19 90 ASN A N 1
ATOM 680 C CA . ASN A 1 90 ? -10.631 -1.913 -6.628 1.00 93.19 90 ASN A CA 1
ATOM 681 C C . ASN A 1 90 ? -10.767 -0.399 -6.506 1.00 93.19 90 ASN A C 1
ATOM 683 O O . ASN A 1 90 ? -10.708 0.198 -5.427 1.00 93.19 90 ASN A O 1
ATOM 687 N N . ALA A 1 91 ? -10.905 0.229 -7.657 1.00 88.31 91 ALA A N 1
ATOM 688 C CA . ALA A 1 91 ? -10.661 1.644 -7.746 1.00 88.31 91 ALA A CA 1
ATOM 689 C C . ALA A 1 91 ? -11.845 2.495 -7.212 1.00 88.31 91 ALA A C 1
ATOM 691 O O . ALA A 1 91 ? -11.621 3.622 -6.768 1.00 88.31 91 ALA A O 1
ATOM 692 N N . ASP A 1 92 ? -13.048 1.916 -7.065 1.00 90.88 92 ASP A N 1
ATOM 693 C CA . ASP A 1 92 ? -14.163 2.526 -6.321 1.00 90.88 92 ASP A CA 1
ATOM 694 C C . ASP A 1 92 ? -13.848 2.619 -4.818 1.00 90.88 92 ASP A C 1
ATOM 696 O O . ASP A 1 92 ? -14.033 3.671 -4.203 1.00 90.88 92 ASP A O 1
ATOM 700 N N . VAL A 1 93 ? -13.309 1.539 -4.235 1.00 93.38 93 VAL A N 1
ATOM 701 C CA . VAL A 1 93 ? -12.904 1.485 -2.818 1.00 93.38 93 VAL A CA 1
ATOM 702 C C . VAL A 1 93 ? -11.732 2.426 -2.553 1.00 93.38 93 VAL A C 1
ATOM 704 O O . VAL A 1 93 ? -11.723 3.147 -1.553 1.00 93.38 93 VAL A O 1
ATOM 707 N N . ILE A 1 94 ? -10.755 2.468 -3.463 1.00 92.50 94 ILE A N 1
ATOM 708 C CA . ILE A 1 94 ? -9.638 3.415 -3.366 1.00 92.50 94 ILE A CA 1
ATOM 709 C C . ILE A 1 94 ? -10.154 4.857 -3.446 1.00 92.50 94 ILE A C 1
ATOM 711 O O . ILE A 1 94 ? -9.713 5.710 -2.680 1.00 92.50 94 ILE A O 1
ATOM 715 N N . GLN A 1 95 ? -11.110 5.151 -4.330 1.00 90.25 95 GLN A N 1
ATOM 716 C CA . GLN A 1 95 ? -11.659 6.498 -4.461 1.00 90.25 95 GLN A CA 1
ATOM 717 C C . GLN A 1 95 ? -12.460 6.924 -3.219 1.00 90.25 95 GLN A C 1
ATOM 719 O O . GLN A 1 95 ? -12.359 8.084 -2.812 1.00 90.25 95 GLN A O 1
ATOM 724 N N . SER A 1 96 ? -13.219 6.018 -2.591 1.00 92.12 96 SER A N 1
ATOM 725 C CA . SER A 1 96 ? -13.991 6.320 -1.377 1.00 92.12 96 SER A CA 1
ATOM 726 C C . SER A 1 96 ? -13.146 6.388 -0.100 1.00 92.12 96 SER A C 1
ATOM 728 O O . SER A 1 96 ? -13.564 7.031 0.863 1.00 92.12 96 SER A O 1
ATOM 730 N N . HIS A 1 97 ? -11.965 5.760 -0.088 1.00 93.31 97 HIS A N 1
ATOM 731 C CA . HIS A 1 97 ? -11.061 5.676 1.069 1.00 93.31 97 HIS A CA 1
ATOM 732 C C . HIS A 1 97 ? -9.625 6.096 0.716 1.00 93.31 97 HIS A C 1
ATOM 734 O O . HIS A 1 97 ? -8.647 5.486 1.156 1.00 93.31 97 HIS A O 1
ATOM 740 N N . ARG A 1 98 ? -9.497 7.147 -0.105 1.00 92.06 98 ARG A N 1
ATOM 741 C CA . ARG A 1 98 ? -8.217 7.619 -0.661 1.00 92.06 98 ARG A CA 1
ATOM 742 C C . ARG A 1 98 ? -7.192 7.991 0.407 1.00 92.06 98 ARG A C 1
ATOM 744 O O . ARG A 1 98 ? -5.997 7.799 0.194 1.00 92.06 98 ARG A O 1
ATOM 751 N N . ASP A 1 99 ? -7.642 8.537 1.529 1.00 93.94 99 ASP A N 1
ATOM 752 C CA . ASP A 1 99 ? -6.794 8.890 2.666 1.00 93.94 99 ASP A CA 1
ATOM 753 C C . ASP A 1 99 ? -6.132 7.647 3.270 1.00 93.94 99 ASP A C 1
ATOM 755 O O . ASP A 1 99 ? -4.912 7.614 3.419 1.00 93.94 99 ASP A O 1
ATOM 759 N N . VAL A 1 100 ? -6.920 6.600 3.528 1.00 95.75 100 VAL A N 1
ATOM 760 C CA . VAL A 1 100 ? -6.426 5.330 4.076 1.00 95.75 100 VAL A CA 1
ATOM 761 C C . VAL A 1 100 ? -5.525 4.615 3.069 1.00 95.75 100 VAL A C 1
ATOM 763 O O . VAL A 1 100 ? -4.468 4.123 3.449 1.00 95.75 100 VAL A O 1
ATOM 766 N N . TYR A 1 101 ? -5.891 4.614 1.785 1.00 95.56 101 TYR A N 1
ATOM 767 C CA . TYR A 1 101 ? -5.066 4.042 0.717 1.00 95.56 101 TYR A CA 1
ATOM 768 C C . TYR A 1 101 ? -3.690 4.716 0.617 1.00 95.56 101 TYR A C 1
ATOM 770 O O . TYR A 1 101 ? -2.664 4.038 0.642 1.00 95.56 101 TYR A O 1
ATOM 778 N N . THR A 1 102 ? -3.665 6.052 0.561 1.00 94.00 102 THR A N 1
ATOM 779 C CA . THR A 1 102 ? -2.422 6.841 0.524 1.00 94.00 102 THR A CA 1
ATOM 780 C C . THR A 1 102 ? -1.562 6.544 1.749 1.00 94.00 102 THR A C 1
ATOM 782 O O . THR A 1 102 ? -0.365 6.304 1.631 1.00 94.00 102 THR A O 1
ATOM 785 N N . GLN A 1 103 ? -2.177 6.492 2.932 1.00 95.88 103 GLN A N 1
ATOM 786 C CA . GLN A 1 103 ? -1.456 6.214 4.169 1.00 95.88 103 GLN A CA 1
ATOM 787 C C . GLN A 1 103 ? -0.878 4.793 4.204 1.00 95.88 103 GLN A C 1
ATOM 789 O O . GLN A 1 103 ? 0.261 4.603 4.637 1.00 95.88 103 GLN A O 1
ATOM 794 N N . ALA A 1 104 ? -1.636 3.803 3.728 1.00 97.00 104 ALA A N 1
ATOM 795 C CA . ALA A 1 104 ? -1.176 2.427 3.601 1.00 97.00 104 ALA A CA 1
ATOM 796 C C . ALA A 1 104 ? 0.023 2.341 2.649 1.00 97.00 104 ALA A C 1
ATOM 798 O O . ALA A 1 104 ? 1.056 1.789 3.027 1.00 97.00 104 ALA A O 1
ATOM 799 N N . ARG A 1 105 ? 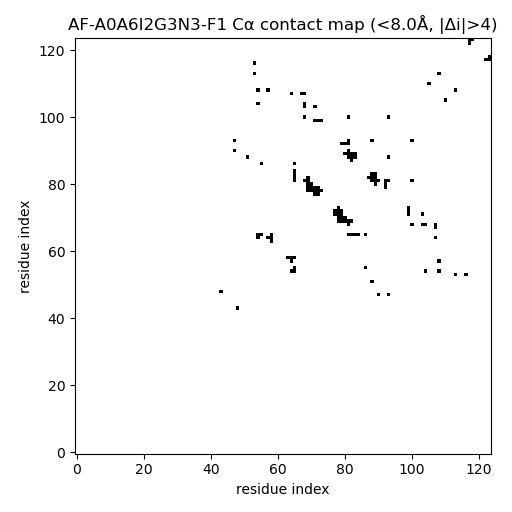-0.085 2.949 1.459 1.00 96.06 105 ARG A N 1
ATOM 800 C CA . ARG A 1 105 ? 0.995 3.048 0.467 1.00 96.06 105 ARG A CA 1
ATOM 801 C C . ARG A 1 105 ? 2.250 3.663 1.082 1.00 96.06 105 ARG A C 1
ATOM 803 O O . ARG A 1 105 ? 3.297 3.032 1.039 1.00 96.06 105 ARG A O 1
ATOM 810 N N . ASP A 1 106 ? 2.134 4.828 1.715 1.00 95.56 106 ASP A N 1
ATOM 811 C CA . ASP A 1 106 ? 3.273 5.558 2.289 1.00 95.56 106 ASP A CA 1
ATOM 812 C C . ASP A 1 106 ? 3.914 4.842 3.483 1.00 95.56 106 ASP A C 1
ATOM 814 O O . ASP A 1 106 ? 5.095 5.029 3.768 1.00 95.56 106 ASP A O 1
ATOM 818 N N . THR A 1 107 ? 3.148 4.004 4.183 1.00 96.94 107 THR A N 1
ATOM 819 C CA . THR A 1 107 ? 3.659 3.202 5.302 1.00 96.94 107 THR A CA 1
ATOM 820 C C . THR A 1 107 ? 4.342 1.919 4.826 1.00 96.94 107 THR A C 1
ATOM 822 O O . THR A 1 107 ? 5.294 1.451 5.449 1.00 96.94 107 THR A O 1
ATOM 825 N N . ILE A 1 108 ? 3.814 1.292 3.774 1.00 97.62 108 ILE A N 1
ATOM 826 C CA . ILE A 1 108 ? 4.193 -0.064 3.360 1.00 97.62 108 ILE A CA 1
ATOM 827 C C . ILE A 1 108 ? 5.236 -0.044 2.246 1.00 97.62 108 ILE A C 1
ATOM 829 O O . ILE A 1 108 ? 6.143 -0.876 2.278 1.00 97.62 108 ILE A O 1
ATOM 833 N N . VAL A 1 109 ? 5.104 0.878 1.291 1.00 96.81 109 VAL A N 1
ATOM 834 C CA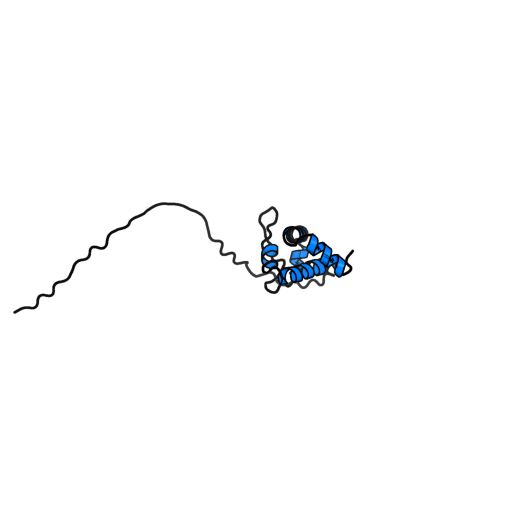 . VAL A 1 109 ? 6.026 1.046 0.168 1.00 96.81 109 VAL A CA 1
ATOM 835 C C . VAL A 1 109 ? 7.059 2.114 0.541 1.00 96.81 109 VAL A C 1
ATOM 837 O O . VAL A 1 109 ? 6.684 3.269 0.761 1.00 96.81 109 VAL A O 1
ATOM 840 N N . PRO A 1 110 ? 8.352 1.762 0.622 1.00 96.94 110 PRO A N 1
ATOM 841 C CA . PRO A 1 110 ? 9.413 2.694 0.984 1.00 96.94 110 PRO A CA 1
ATOM 842 C C . PRO A 1 110 ? 9.463 3.935 0.081 1.00 96.94 110 PRO A C 1
ATOM 844 O O . PRO A 1 110 ? 9.313 3.839 -1.134 1.00 96.94 110 PRO A O 1
ATOM 847 N N . ILE A 1 111 ? 9.675 5.112 0.677 1.00 93.75 111 ILE A N 1
ATOM 848 C CA . ILE A 1 111 ? 9.640 6.403 -0.034 1.00 93.75 111 ILE A CA 1
ATOM 849 C C . ILE A 1 111 ? 10.716 6.532 -1.121 1.00 93.75 111 ILE A C 1
ATOM 851 O O . ILE A 1 111 ? 10.498 7.204 -2.126 1.00 93.75 111 ILE A O 1
ATOM 855 N N . ASP A 1 112 ? 11.867 5.891 -0.932 1.00 94.94 112 ASP A N 1
ATOM 856 C CA . ASP A 1 112 ? 12.942 5.790 -1.919 1.00 94.94 112 ASP A CA 1
ATOM 857 C C . ASP A 1 112 ? 12.469 5.043 -3.168 1.00 94.94 112 ASP A C 1
ATOM 859 O O . ASP A 1 112 ? 12.594 5.584 -4.264 1.00 94.94 112 ASP A O 1
ATOM 863 N N . PHE A 1 113 ? 11.812 3.890 -2.998 1.00 95.38 113 PHE A N 1
ATOM 864 C CA . PHE A 1 113 ? 11.204 3.155 -4.109 1.00 95.38 113 PHE A CA 1
ATOM 865 C C . PHE A 1 113 ? 10.133 3.985 -4.826 1.00 95.38 113 PHE A C 1
ATOM 867 O O . PHE A 1 113 ? 10.118 4.055 -6.052 1.00 95.38 113 PHE A O 1
ATOM 874 N N . GLN A 1 114 ? 9.251 4.652 -4.073 1.00 92.81 114 GLN A N 1
ATOM 875 C CA . GLN A 1 114 ? 8.223 5.509 -4.673 1.00 92.81 114 GLN A CA 1
ATOM 876 C C . GLN A 1 114 ? 8.852 6.633 -5.511 1.00 92.81 114 GLN A C 1
ATOM 878 O O . GLN A 1 114 ? 8.428 6.898 -6.633 1.00 92.81 114 GLN A O 1
ATOM 883 N N . THR A 1 115 ? 9.889 7.280 -4.973 1.00 91.56 115 THR A N 1
ATOM 884 C CA . THR A 1 115 ? 10.594 8.383 -5.640 1.00 91.56 115 THR A CA 1
ATOM 885 C C . THR A 1 115 ? 11.287 7.913 -6.916 1.00 91.56 115 THR A C 1
ATOM 887 O O . THR A 1 115 ? 11.191 8.587 -7.943 1.00 91.56 115 THR A O 1
ATOM 890 N N . GLU A 1 116 ? 11.968 6.766 -6.862 1.00 92.94 116 GLU A N 1
ATOM 891 C CA . GLU A 1 116 ? 12.605 6.139 -8.022 1.00 92.94 116 GLU A CA 1
ATOM 892 C C . GLU A 1 116 ? 11.566 5.821 -9.102 1.00 92.94 116 GLU A C 1
ATOM 894 O O . GLU A 1 116 ? 11.697 6.301 -10.228 1.00 92.94 116 GLU A O 1
ATOM 899 N N . TYR A 1 117 ? 10.470 5.150 -8.734 1.00 90.94 117 TYR A N 1
ATOM 900 C CA . TYR A 1 117 ? 9.392 4.806 -9.660 1.00 90.94 117 TYR A CA 1
ATOM 901 C C . TYR A 1 117 ? 8.827 6.037 -10.387 1.00 90.94 117 TYR A C 1
ATOM 903 O O . TYR A 1 117 ? 8.774 6.059 -11.620 1.00 90.94 117 TYR A O 1
ATOM 911 N N . TYR A 1 118 ? 8.449 7.092 -9.655 1.00 88.69 118 TYR A N 1
ATOM 912 C CA . TYR A 1 118 ? 7.895 8.303 -10.272 1.00 88.69 118 TYR A CA 1
ATOM 913 C C . TYR A 1 118 ? 8.915 9.045 -11.144 1.00 88.69 118 TYR A C 1
ATOM 915 O O . TYR A 1 118 ? 8.548 9.577 -12.197 1.00 88.69 118 TYR A O 1
ATOM 923 N N . SER A 1 119 ? 10.192 9.039 -10.753 1.00 87.69 119 SER A N 1
ATOM 924 C CA . SER A 1 119 ? 11.270 9.660 -11.529 1.00 87.69 119 SER A CA 1
ATOM 925 C C . SER A 1 119 ? 11.497 8.945 -12.863 1.00 87.69 119 SER A C 1
ATOM 927 O O . SER A 1 119 ? 11.623 9.604 -13.896 1.00 87.69 119 SER A O 1
ATOM 929 N N . GLU A 1 120 ? 11.511 7.609 -12.861 1.00 88.00 120 GLU A N 1
ATOM 930 C CA . GLU A 1 120 ? 11.715 6.794 -14.065 1.00 88.00 120 GLU A CA 1
ATOM 931 C C . GLU A 1 120 ? 10.537 6.870 -15.041 1.00 88.00 120 GLU A C 1
ATOM 933 O O . GLU A 1 120 ? 10.733 6.845 -16.257 1.00 88.00 120 GLU A O 1
ATOM 938 N N . HIS A 1 121 ? 9.319 7.028 -14.522 1.00 82.19 121 HIS A N 1
ATOM 939 C CA . HIS A 1 121 ? 8.098 7.044 -15.330 1.00 82.19 121 HIS A CA 1
ATOM 940 C C . HIS A 1 121 ? 7.639 8.464 -15.710 1.00 82.19 121 HIS A C 1
ATOM 942 O O . HIS A 1 121 ? 6.569 8.645 -16.294 1.00 82.19 121 HIS A O 1
ATOM 948 N N . GLY A 1 122 ? 8.467 9.483 -15.441 1.00 69.94 122 GLY A N 1
ATOM 949 C CA . GLY A 1 122 ? 8.236 10.860 -15.887 1.00 69.94 122 GLY A CA 1
ATOM 950 C C . GLY A 1 122 ? 7.114 11.584 -15.139 1.00 69.94 122 GLY A C 1
ATOM 951 O O . GLY A 1 122 ? 6.491 12.493 -15.691 1.00 69.94 122 GLY A O 1
ATOM 952 N N . TYR A 1 123 ? 6.851 11.191 -13.895 1.00 64.94 123 TYR A N 1
ATOM 953 C CA . TYR A 1 123 ? 5.837 11.779 -13.026 1.00 64.94 123 TYR A CA 1
ATOM 954 C C . TYR A 1 123 ? 6.511 12.704 -12.002 1.00 64.94 123 TYR A C 1
ATOM 956 O O . TYR A 1 123 ? 6.733 12.316 -10.861 1.00 64.94 123 TYR A O 1
ATOM 964 N N . ASN A 1 124 ? 6.866 13.922 -12.424 1.00 53.69 124 ASN A N 1
ATOM 965 C CA . ASN A 1 124 ? 7.368 14.986 -11.540 1.00 53.69 124 ASN A CA 1
ATOM 966 C C . ASN A 1 124 ? 6.335 16.100 -11.366 1.00 53.69 124 ASN A C 1
ATOM 968 O O . 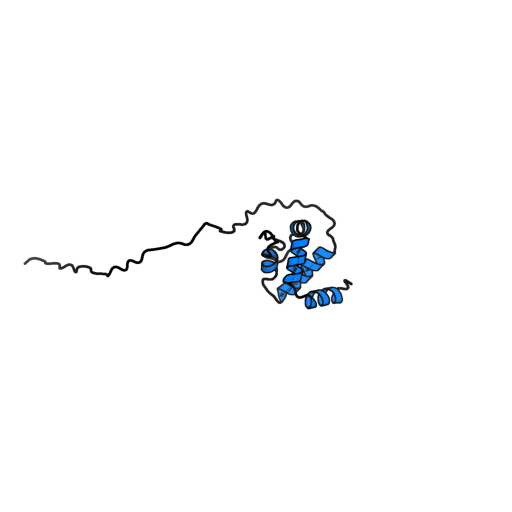ASN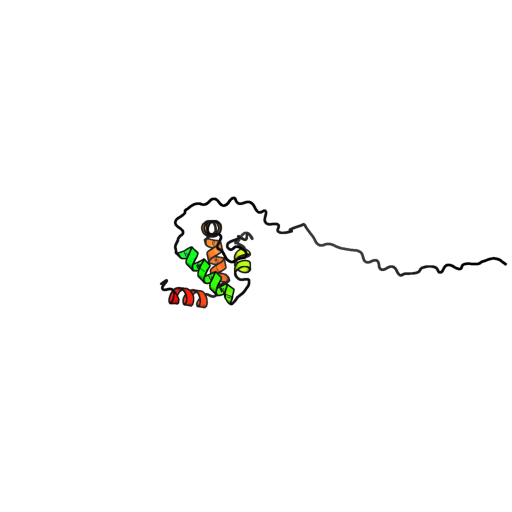 A 1 124 ? 5.678 16.447 -12.376 1.00 53.69 124 ASN A O 1
#

Secondary structure (DSSP, 8-state):
------PPPP-----------------------------------HHHHHHHHHHHHHHHHSTTHHHHHHT---TTS-----B-TTS-B-HHHHHHTHHHHHHHHHHHS-HHHHHHHHHHTT--